Protein AF-A0A1U9ZYC8-F1 (afdb_monomer)

Mean predicted aligned error: 9.4 Å

Sequence (144 aa):
MPPGKKQKVDEALFHQHYREVLTFSALFRQVHSEVIDKGGGRADILFTFNTAQFNVECKIEEDDASEPGLRTYVAQAAEYQNTSAAFAILLALDKTVAAEGAINLFDSIWIETVQRPGETTPCRVIIVRVPGGRDNPNLLRPGP

Solvent-accessible surface area (backbone atoms only — not comparable to full-atom values): 8572 Å² total; per-residue (Å²): 132,80,83,77,82,77,79,77,87,45,56,70,53,51,52,49,53,54,49,50,54,39,58,76,40,97,51,39,89,31,58,43,65,67,54,70,47,101,84,75,54,79,41,60,30,36,38,52,50,102,87,40,31,36,42,36,31,71,46,71,31,70,81,49,70,48,74,78,47,51,53,71,49,48,60,66,32,62,61,73,81,91,48,84,39,59,39,24,27,34,40,33,37,22,42,62,42,56,60,65,73,83,68,59,68,68,84,31,48,52,76,47,79,46,76,56,90,95,58,92,70,55,35,36,34,41,36,39,55,39,78,57,23,58,68,57,72,87,73,60,65,81,77,135

Secondary structure (DSSP, 8-state):
-PPP-PPP--HHHHHHHHHHHHHTSTTTTTEEEEEE-TTS-EEEEEEEETTEEEEEEEEEESS--SHHHHGGGHHHHT---S---SEEEEEEEE-SS---TT--GGGGEEEEEE--TT-SSPEEEEEEEEE--PPPTTT-PPP-

Nearest PDB structures (foldseek):
  8q44-assembly1_A  TM=4.144E-01  e=6.435E-01  Thermoanaerobacter brockii subsp. finnii Ako-1
  6r0j-assembly1_A  TM=3.905E-01  e=8.869E-01  Bacillus subtilis
  8q41-assembly1_A  TM=4.094E-01  e=1.796E+00  Thermoanaerobacter brockii subsp. finnii Ako-1
  8q41-assembly1_B  TM=3.831E-01  e=3.411E+00  Thermoanaerobacter brockii subsp. finnii Ako-1
  8q43-assembly1_A  TM=4.169E-01  e=4.700E+00  Thermoanaerobacter brockii subsp. finnii Ako-1

Radius of gyration: 17.31 Å; Cα contacts (8 Å, |Δi|>4): 235; chains: 1; bounding box: 47×29×60 Å

Foldseek 3Di:
DPPPPDDDDDQVNVLVVVLVVCCPDPQVVQKDAQDQDPVRDTASIWGDDPQWIETEAEEEDQDDPDPVVCVVCVCVQVVDPDTPDLEYEYEYAYLNDAPDPDDPQVVQWDWDWADDPPDPRTRIYIYGYDHDNHDDVVVPDPDD

pLDDT: mean 77.5, std 16.74, range [33.06, 96.69]

Structure (mmCIF, N/CA/C/O backbone):
data_AF-A0A1U9ZYC8-F1
#
_entry.id   AF-A0A1U9ZYC8-F1
#
loop_
_atom_site.group_PDB
_atom_site.id
_atom_site.type_symbol
_atom_site.label_atom_id
_atom_site.label_alt_id
_atom_site.label_comp_id
_atom_site.label_asym_id
_atom_site.label_entity_id
_atom_site.label_seq_id
_atom_site.pdbx_PDB_ins_code
_atom_site.Cartn_x
_atom_site.Cartn_y
_atom_site.Cartn_z
_atom_site.occupancy
_atom_site.B_iso_or_equiv
_atom_site.auth_seq_id
_atom_site.auth_comp_id
_atom_site.auth_asym_id
_atom_site.auth_atom_id
_atom_site.pdbx_PDB_model_num
ATOM 1 N N . MET A 1 1 ? -0.666 0.286 -40.821 1.00 38.59 1 MET A N 1
ATOM 2 C CA . MET A 1 1 ? -0.983 0.425 -39.384 1.00 38.59 1 MET A CA 1
ATOM 3 C C . MET A 1 1 ? -0.133 1.560 -38.835 1.00 38.59 1 MET A C 1
ATOM 5 O O . MET A 1 1 ? 1.084 1.452 -38.955 1.00 38.59 1 MET A O 1
ATOM 9 N N . PRO A 1 2 ? -0.705 2.662 -38.325 1.00 33.06 2 PRO A N 1
ATOM 10 C CA . PRO A 1 2 ? 0.098 3.664 -37.637 1.00 33.06 2 PRO A CA 1
ATOM 11 C C . PRO A 1 2 ? 0.634 3.071 -36.321 1.00 33.06 2 PRO A C 1
ATOM 13 O O . PRO A 1 2 ? -0.048 2.239 -35.716 1.00 33.06 2 PRO A O 1
ATOM 16 N N . PRO A 1 3 ? 1.845 3.452 -35.877 1.00 39.28 3 PRO A N 1
ATOM 17 C CA . PRO A 1 3 ? 2.371 3.026 -34.588 1.00 39.28 3 PRO A CA 1
ATOM 18 C C . PRO A 1 3 ? 1.416 3.507 -33.493 1.00 39.28 3 PRO A C 1
ATOM 20 O O . PRO A 1 3 ? 1.124 4.700 -33.400 1.00 39.28 3 PRO A O 1
ATOM 23 N N . GLY A 1 4 ? 0.886 2.573 -32.700 1.00 42.81 4 GLY A N 1
ATOM 24 C CA . GLY A 1 4 ? 0.014 2.901 -31.578 1.00 42.81 4 GLY A CA 1
ATOM 25 C C . GLY A 1 4 ? 0.726 3.886 -30.655 1.00 42.81 4 GLY A C 1
ATOM 26 O O . GLY A 1 4 ? 1.811 3.588 -30.151 1.00 42.81 4 GLY A O 1
ATOM 27 N N . LYS A 1 5 ? 0.149 5.078 -30.467 1.00 40.94 5 LYS A N 1
ATOM 28 C CA . LYS A 1 5 ? 0.606 6.018 -29.440 1.00 40.94 5 LYS A CA 1
ATOM 29 C C . LYS A 1 5 ? 0.518 5.295 -28.096 1.00 40.94 5 LYS A C 1
ATOM 31 O O . LYS A 1 5 ? -0.576 4.953 -27.658 1.00 40.94 5 LYS A O 1
ATOM 36 N N . LYS A 1 6 ? 1.672 5.010 -27.488 1.00 54.84 6 LYS A N 1
ATOM 37 C CA . LYS A 1 6 ? 1.753 4.353 -26.181 1.00 54.84 6 LYS A CA 1
ATOM 38 C C . LYS A 1 6 ? 1.289 5.329 -25.101 1.00 54.84 6 LYS A C 1
ATOM 40 O O . LYS A 1 6 ? 1.729 6.477 -25.081 1.00 54.84 6 LYS A O 1
ATOM 45 N N . GLN A 1 7 ? 0.407 4.862 -24.226 1.00 51.22 7 GLN A N 1
ATOM 46 C CA . GLN A 1 7 ? -0.077 5.619 -23.079 1.00 51.22 7 GLN A CA 1
ATOM 47 C C . GLN A 1 7 ? 1.037 5.689 -22.025 1.00 51.22 7 GLN A C 1
ATOM 49 O O . GLN A 1 7 ? 1.629 4.664 -21.681 1.00 51.22 7 GLN A O 1
ATOM 54 N N . LYS A 1 8 ? 1.374 6.896 -21.556 1.00 62.16 8 LYS A N 1
ATOM 55 C CA . LYS A 1 8 ? 2.238 7.080 -20.381 1.00 62.16 8 LYS A CA 1
ATOM 56 C C . LYS A 1 8 ? 1.510 6.448 -19.190 1.00 62.16 8 LYS A C 1
ATOM 58 O O . LYS A 1 8 ? 0.318 6.691 -19.038 1.00 62.16 8 LYS A O 1
ATOM 63 N N . VAL A 1 9 ? 2.199 5.639 -18.384 1.00 65.62 9 VAL A N 1
ATOM 64 C CA . VAL A 1 9 ? 1.634 5.193 -17.104 1.00 65.62 9 VAL A CA 1
ATOM 65 C C . VAL A 1 9 ? 1.649 6.399 -16.177 1.00 65.62 9 VAL A C 1
ATOM 67 O O . VAL A 1 9 ? 2.714 6.823 -15.729 1.00 65.62 9 VAL A O 1
ATOM 70 N N . ASP A 1 10 ? 0.479 6.997 -16.002 1.00 78.06 10 ASP A N 1
ATOM 71 C CA . ASP A 1 10 ? 0.172 7.971 -14.965 1.00 78.06 10 ASP A CA 1
ATOM 72 C C . ASP A 1 10 ? -0.629 7.289 -13.846 1.00 78.06 10 ASP A C 1
ATOM 74 O O . ASP A 1 10 ? -1.018 6.122 -13.966 1.00 78.06 10 ASP A O 1
ATOM 78 N N . GLU A 1 11 ? -0.832 7.991 -12.729 1.00 77.12 11 GLU A N 1
ATOM 79 C CA . GLU A 1 11 ? -1.551 7.438 -11.574 1.00 77.12 11 GLU A CA 1
ATOM 80 C C . GLU A 1 11 ? -2.954 6.960 -11.963 1.00 77.12 11 GLU A C 1
ATOM 82 O O . GLU A 1 11 ? -3.354 5.873 -11.565 1.00 77.12 11 GLU A O 1
ATOM 87 N N . ALA A 1 12 ? -3.652 7.688 -12.840 1.00 77.38 12 ALA A N 1
ATOM 88 C CA . ALA A 1 12 ? -4.976 7.303 -13.321 1.00 77.38 12 ALA A CA 1
ATOM 89 C C . ALA A 1 12 ? -4.962 5.952 -14.060 1.00 77.38 12 ALA A C 1
ATOM 91 O O . ALA A 1 12 ? -5.824 5.103 -13.823 1.00 77.38 12 ALA A O 1
ATOM 92 N N . LEU A 1 13 ? -3.970 5.714 -14.925 1.00 79.38 13 LEU A N 1
ATOM 93 C CA . LEU A 1 13 ? -3.811 4.424 -15.594 1.00 79.38 13 LEU A CA 1
ATOM 94 C C . LEU A 1 13 ? -3.415 3.315 -14.610 1.00 79.38 13 LEU A C 1
ATOM 96 O O . LEU A 1 13 ? -3.872 2.180 -14.744 1.00 79.38 13 LEU A O 1
ATOM 100 N N . PHE A 1 14 ? -2.584 3.623 -13.611 1.00 82.62 14 PHE A N 1
ATOM 101 C CA . PHE A 1 14 ? -2.227 2.663 -12.568 1.00 82.62 14 PHE A CA 1
ATOM 102 C C . PHE A 1 14 ? -3.449 2.250 -11.736 1.00 82.62 14 PHE A C 1
ATOM 104 O O . PHE A 1 14 ? -3.684 1.054 -11.541 1.00 82.62 14 PHE A O 1
ATOM 111 N N . HIS A 1 15 ? -4.281 3.217 -11.345 1.00 82.38 15 HIS A N 1
ATOM 112 C CA . HIS A 1 15 ? -5.561 2.989 -10.670 1.00 82.38 15 HIS A CA 1
ATOM 113 C C . HIS A 1 15 ? -6.484 2.116 -11.518 1.00 82.38 15 HIS A C 1
ATOM 115 O O . HIS A 1 15 ? -7.059 1.145 -11.020 1.00 82.38 15 HIS A O 1
ATOM 121 N N . GLN A 1 16 ? -6.591 2.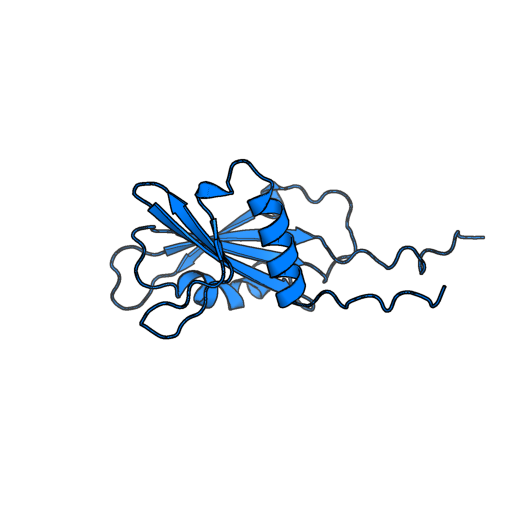421 -12.815 1.00 82.12 16 GLN A N 1
ATOM 122 C CA . GLN A 1 16 ? -7.404 1.652 -13.752 1.00 82.12 16 GLN A CA 1
ATOM 123 C C . GLN A 1 16 ? -6.931 0.196 -13.852 1.00 82.12 16 GLN A C 1
ATOM 125 O O . GLN A 1 16 ? -7.745 -0.715 -13.711 1.00 82.12 16 GLN A O 1
ATOM 130 N N . HIS A 1 17 ? -5.632 -0.046 -14.045 1.00 86.69 17 HIS A N 1
ATOM 131 C CA . HIS A 1 17 ? -5.096 -1.406 -14.137 1.00 86.69 17 HIS A CA 1
ATOM 132 C C . HIS A 1 17 ? -5.298 -2.195 -12.842 1.00 86.69 17 HIS A C 1
ATOM 134 O O . HIS A 1 17 ? -5.691 -3.363 -12.883 1.00 86.69 17 HIS A O 1
ATOM 140 N N . TYR A 1 18 ? -5.059 -1.570 -11.686 1.00 88.12 18 TYR A N 1
ATOM 141 C CA . TYR A 1 18 ? -5.290 -2.227 -10.405 1.00 88.12 18 TYR A CA 1
ATOM 142 C C . TYR A 1 18 ? -6.769 -2.604 -10.242 1.00 88.12 18 TYR A C 1
ATOM 144 O O . TYR A 1 18 ? -7.092 -3.747 -9.914 1.00 88.12 18 TYR A O 1
ATOM 152 N N . ARG A 1 19 ? -7.682 -1.692 -10.589 1.00 85.38 19 ARG A N 1
ATOM 153 C CA . ARG A 1 19 ? -9.123 -1.961 -10.605 1.00 85.38 19 ARG A CA 1
ATOM 154 C C . ARG A 1 19 ? -9.506 -3.098 -11.553 1.00 85.38 19 ARG A C 1
ATOM 156 O O . ARG A 1 19 ? -10.345 -3.925 -11.193 1.00 85.38 19 ARG A O 1
ATOM 163 N N . GLU A 1 20 ? -8.946 -3.139 -12.757 1.00 88.19 20 GLU A N 1
ATOM 164 C CA . GLU A 1 20 ? -9.211 -4.206 -13.727 1.00 88.19 20 GLU A CA 1
ATOM 165 C C . GLU A 1 20 ? -8.821 -5.568 -13.143 1.00 88.19 20 GLU A C 1
ATOM 167 O O . GLU A 1 20 ? -9.655 -6.474 -13.105 1.00 88.19 20 GLU A O 1
ATOM 172 N N . VAL A 1 21 ? -7.613 -5.687 -12.581 1.00 88.50 21 VAL A N 1
ATOM 173 C CA . VAL A 1 21 ? -7.159 -6.911 -11.898 1.00 88.50 21 VAL A CA 1
ATOM 174 C C . VAL A 1 21 ? -8.137 -7.320 -10.798 1.00 88.50 21 VAL A C 1
ATOM 176 O O . VAL A 1 21 ? -8.544 -8.480 -10.730 1.00 88.50 21 VAL A O 1
ATOM 179 N N . LEU A 1 22 ? -8.561 -6.371 -9.963 1.00 89.81 22 LEU A N 1
ATOM 180 C CA . LEU A 1 22 ? -9.516 -6.630 -8.890 1.00 89.81 22 LEU A CA 1
ATOM 181 C C . LEU A 1 22 ? -10.877 -7.112 -9.409 1.00 89.81 22 LEU A C 1
ATOM 183 O O . LEU A 1 22 ? -11.442 -8.056 -8.855 1.00 89.81 22 LEU A O 1
ATOM 187 N N . THR A 1 23 ? -11.367 -6.519 -10.497 1.00 86.25 23 THR A N 1
ATOM 188 C CA . THR A 1 23 ? -12.659 -6.853 -11.119 1.00 86.25 23 THR A CA 1
ATOM 189 C C . THR A 1 23 ? -12.665 -8.263 -11.717 1.00 86.25 23 THR A C 1
ATOM 191 O O . THR A 1 23 ? -13.700 -8.924 -11.718 1.00 86.25 23 THR A O 1
ATOM 194 N N . PHE A 1 24 ? -11.513 -8.753 -12.182 1.00 88.19 24 PHE A N 1
ATOM 195 C CA . PHE A 1 24 ? -11.357 -10.125 -12.683 1.00 88.19 24 PHE A CA 1
ATOM 196 C C . PHE A 1 24 ? -10.917 -11.133 -11.611 1.00 88.19 24 PHE A C 1
ATOM 198 O O . PHE A 1 24 ? -10.737 -12.314 -11.908 1.00 88.19 24 PHE A O 1
ATOM 205 N N . SER A 1 25 ? -10.755 -10.694 -10.363 1.00 90.88 25 SER A N 1
ATOM 206 C CA . SER A 1 25 ? -10.362 -11.550 -9.244 1.00 90.88 25 SER A CA 1
ATOM 207 C C . SER A 1 25 ? -11.565 -12.016 -8.419 1.00 90.88 25 SER A C 1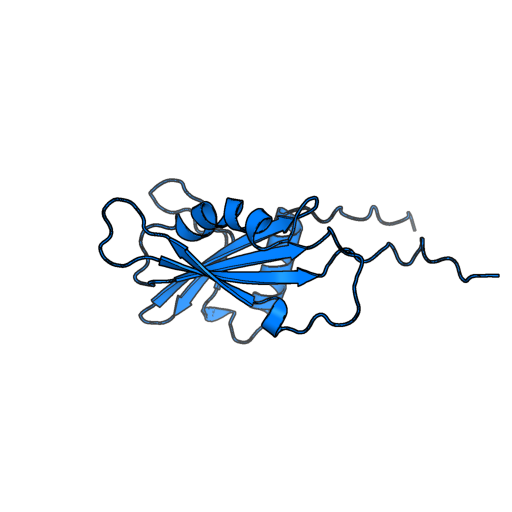
ATOM 209 O O . SER A 1 25 ? -12.686 -11.536 -8.575 1.00 90.88 25 SER A O 1
ATOM 211 N N . ALA A 1 26 ? -11.323 -12.897 -7.446 1.00 89.31 26 ALA A N 1
ATOM 212 C CA . ALA A 1 26 ? -12.330 -13.280 -6.454 1.00 89.31 26 ALA A CA 1
ATOM 213 C C . ALA A 1 26 ? -12.813 -12.108 -5.567 1.00 89.31 26 ALA A C 1
ATOM 215 O O . ALA A 1 26 ? -13.814 -12.258 -4.869 1.00 89.31 26 ALA A O 1
ATOM 216 N N . LEU A 1 27 ? -12.127 -10.956 -5.601 1.00 88.31 27 LEU A N 1
ATOM 217 C CA . LEU A 1 27 ? -12.439 -9.760 -4.812 1.00 88.31 27 LEU A CA 1
ATOM 218 C C . LEU A 1 27 ? -13.449 -8.821 -5.491 1.00 88.31 27 LEU A C 1
ATOM 220 O O . LEU A 1 27 ? -13.809 -7.796 -4.917 1.00 88.31 27 LEU A O 1
ATOM 224 N N . PHE A 1 28 ? -13.924 -9.141 -6.699 1.00 85.50 28 PHE A N 1
ATOM 225 C CA . PHE A 1 28 ? -14.750 -8.232 -7.502 1.00 85.50 28 PHE A CA 1
ATOM 226 C C . PHE A 1 28 ? -16.032 -7.745 -6.805 1.00 85.50 28 PHE A C 1
ATOM 228 O O . PHE A 1 28 ? -16.529 -6.668 -7.118 1.00 85.50 28 PHE A O 1
ATOM 235 N N . ARG A 1 29 ? -16.589 -8.526 -5.867 1.00 87.38 29 ARG A N 1
ATOM 236 C CA . ARG A 1 29 ? -17.813 -8.159 -5.127 1.00 87.38 29 ARG A CA 1
ATOM 237 C C . ARG A 1 29 ? -17.551 -7.222 -3.955 1.00 87.38 29 ARG A C 1
ATOM 239 O O . ARG A 1 29 ? -18.499 -6.660 -3.420 1.00 87.38 29 ARG A O 1
ATOM 246 N N . GLN A 1 30 ? -16.299 -7.115 -3.531 1.00 89.12 30 GLN A N 1
ATOM 247 C CA . GLN A 1 30 ? -15.869 -6.352 -2.368 1.00 89.12 30 GLN A CA 1
ATOM 248 C C . GLN A 1 30 ? -15.275 -5.001 -2.766 1.00 89.12 30 GLN A C 1
ATOM 250 O O . GLN A 1 30 ? -14.975 -4.201 -1.890 1.00 89.12 30 GLN A O 1
ATOM 255 N N . VAL A 1 31 ? -15.072 -4.743 -4.059 1.00 85.06 31 VAL A N 1
ATOM 256 C CA . VAL A 1 31 ? -14.329 -3.581 -4.551 1.00 85.06 31 VAL A CA 1
ATOM 257 C C . VAL A 1 31 ? -15.280 -2.499 -5.038 1.00 85.06 31 VAL A C 1
ATOM 259 O O . VAL A 1 31 ? -16.099 -2.716 -5.930 1.00 85.06 31 VAL A O 1
ATOM 262 N N . HIS A 1 32 ? -15.116 -1.306 -4.481 1.00 78.88 32 HIS A N 1
ATOM 263 C CA . HIS A 1 32 ? -15.797 -0.085 -4.876 1.00 78.88 32 HIS A CA 1
ATOM 264 C C . HIS A 1 32 ? -14.741 0.943 -5.280 1.00 78.88 32 HIS A C 1
ATOM 266 O O . HIS A 1 32 ? -13.822 1.249 -4.534 1.00 78.88 32 HIS A O 1
ATOM 272 N N . SER A 1 33 ? -14.846 1.463 -6.488 1.00 66.12 33 SER A N 1
ATOM 273 C CA . SER A 1 33 ? -13.892 2.408 -7.078 1.00 66.12 33 SER A CA 1
ATOM 274 C C . SER A 1 33 ? -14.464 3.820 -7.095 1.00 66.12 33 SER A C 1
ATOM 276 O O . SER A 1 33 ? -15.664 3.956 -7.346 1.00 66.12 33 SER A O 1
ATOM 278 N N . GLU A 1 34 ? -13.616 4.841 -6.966 1.00 59.56 34 GLU A N 1
ATOM 279 C CA . GLU A 1 34 ? -14.024 6.251 -7.095 1.00 59.56 34 GLU A CA 1
ATOM 280 C C . GLU A 1 34 ? -15.216 6.615 -6.196 1.00 59.56 34 GLU A C 1
ATOM 282 O O . GLU A 1 34 ? -16.174 7.274 -6.609 1.00 59.56 34 GLU A O 1
ATOM 287 N N . VAL A 1 35 ? -15.176 6.153 -4.946 1.00 57.03 35 VAL A N 1
ATOM 288 C CA . VAL A 1 35 ? -16.213 6.483 -3.970 1.00 57.03 35 VAL A CA 1
ATOM 289 C C . VAL A 1 35 ? -15.975 7.915 -3.495 1.00 57.03 35 VAL A C 1
ATOM 291 O O . VAL A 1 35 ? -15.126 8.174 -2.643 1.00 57.03 35 VAL A O 1
ATOM 294 N N . ILE A 1 36 ? -16.723 8.853 -4.078 1.00 51.78 36 ILE A N 1
ATOM 295 C CA . ILE A 1 36 ? -16.840 10.222 -3.569 1.00 51.78 36 ILE A CA 1
ATOM 296 C C . ILE A 1 36 ? -17.633 10.140 -2.264 1.00 51.78 36 ILE A C 1
ATOM 298 O O . ILE A 1 36 ? -18.820 9.801 -2.285 1.00 51.78 36 ILE A O 1
ATOM 302 N N . ASP A 1 37 ? -16.990 10.430 -1.134 1.00 50.84 37 ASP A N 1
ATOM 303 C CA . ASP A 1 37 ? -17.707 10.537 0.138 1.00 50.84 37 ASP A CA 1
ATOM 304 C C . ASP A 1 37 ? -18.325 11.936 0.304 1.00 50.84 37 ASP A C 1
ATOM 306 O O . ASP A 1 37 ? -17.909 12.922 -0.310 1.00 50.84 37 ASP A O 1
ATOM 310 N N . LYS A 1 38 ? -19.322 12.032 1.185 1.00 41.56 38 LYS A N 1
ATOM 311 C CA . LYS A 1 38 ? -20.078 13.239 1.541 1.00 41.56 38 LYS A CA 1
ATOM 312 C C . LYS A 1 38 ? -19.205 14.401 2.050 1.00 41.56 38 LYS A C 1
ATOM 314 O O . LYS A 1 38 ? -19.703 15.521 2.109 1.00 41.56 38 LYS A O 1
ATOM 319 N N . GLY A 1 39 ? -17.939 14.146 2.401 1.00 44.00 39 GLY A N 1
ATOM 320 C CA . GLY A 1 39 ? -16.936 15.141 2.807 1.00 44.00 39 GLY A CA 1
ATOM 321 C C . GLY A 1 39 ? -16.039 15.687 1.682 1.00 44.00 39 GLY A C 1
ATOM 322 O O . GLY A 1 39 ? -15.229 16.568 1.946 1.00 44.00 39 GLY A O 1
ATOM 323 N N . GLY A 1 40 ? -16.167 15.196 0.441 1.00 47.19 40 GLY A N 1
ATOM 324 C CA . GLY A 1 40 ? -15.432 15.710 -0.726 1.00 47.19 40 GLY A CA 1
ATOM 325 C C . GLY A 1 40 ? -14.058 15.078 -1.005 1.00 47.19 40 GLY A C 1
ATOM 326 O O . GLY A 1 40 ? -13.434 15.443 -2.000 1.00 47.19 40 GLY A O 1
ATOM 327 N N . GLY A 1 41 ? -13.597 14.126 -0.185 1.00 53.69 41 GLY A N 1
ATOM 328 C CA . GLY A 1 41 ? -12.403 13.310 -0.461 1.00 53.69 41 GLY A CA 1
ATOM 329 C C . GLY A 1 41 ? -12.657 12.212 -1.510 1.00 53.69 41 GLY A C 1
ATOM 330 O O . GLY A 1 41 ? -13.801 11.773 -1.676 1.00 53.69 41 GLY A O 1
ATOM 331 N N . ARG A 1 42 ? -11.598 11.783 -2.223 1.00 64.19 42 ARG A N 1
ATOM 332 C CA . ARG A 1 42 ? -11.604 10.673 -3.206 1.00 64.19 42 ARG A CA 1
ATOM 333 C C . ARG A 1 42 ? -10.608 9.579 -2.801 1.00 64.19 42 ARG A C 1
ATOM 335 O O . ARG A 1 42 ? -9.451 9.890 -2.566 1.00 64.19 42 ARG A O 1
ATOM 342 N N . ALA A 1 43 ? -11.074 8.330 -2.745 1.00 68.69 43 ALA A N 1
ATOM 343 C CA . ALA A 1 43 ? -10.292 7.126 -2.502 1.00 68.69 43 ALA A CA 1
ATOM 344 C C . ALA A 1 43 ? -10.148 6.469 -3.850 1.00 68.69 43 ALA A C 1
ATOM 346 O O . ALA A 1 43 ? -11.146 6.312 -4.569 1.00 68.69 43 ALA A O 1
ATOM 347 N N . ASP A 1 44 ? -8.933 6.035 -4.149 1.00 76.88 44 ASP A N 1
ATOM 348 C CA . ASP A 1 44 ? -8.670 5.339 -5.396 1.00 76.88 44 ASP A CA 1
ATOM 349 C C . ASP A 1 44 ? -9.491 4.045 -5.435 1.00 76.88 44 ASP A C 1
ATOM 351 O O . ASP A 1 44 ? -10.300 3.837 -6.346 1.00 76.88 44 ASP A O 1
ATOM 355 N N . ILE A 1 45 ? -9.374 3.220 -4.386 1.00 84.94 45 ILE A N 1
ATOM 356 C CA . ILE A 1 45 ? -10.141 1.982 -4.218 1.00 84.94 45 ILE A CA 1
ATOM 357 C C . ILE A 1 45 ? -10.609 1.828 -2.766 1.00 84.94 45 ILE A C 1
ATOM 359 O O . ILE A 1 45 ? -9.833 1.974 -1.827 1.00 84.94 45 ILE A O 1
ATOM 363 N N . LEU A 1 46 ? -11.873 1.459 -2.575 1.00 86.62 46 LEU A N 1
ATOM 364 C CA . LEU A 1 46 ? -12.466 1.095 -1.292 1.00 86.62 46 LEU A CA 1
ATOM 365 C C . LEU A 1 46 ? -12.862 -0.382 -1.309 1.00 86.62 46 LEU A C 1
ATOM 367 O O . LEU A 1 46 ? -13.631 -0.826 -2.161 1.00 86.62 46 LEU A O 1
ATOM 371 N N . PHE A 1 47 ? -12.386 -1.141 -0.330 1.00 86.69 47 PHE A N 1
ATOM 372 C CA . PHE A 1 47 ? -12.841 -2.503 -0.089 1.00 86.69 47 PHE A CA 1
ATOM 373 C C . PHE A 1 47 ? -13.938 -2.520 0.966 1.00 86.69 47 PHE A C 1
ATOM 375 O O . PHE A 1 47 ? -13.810 -1.879 2.004 1.00 86.69 47 PHE A O 1
ATOM 382 N N . THR A 1 48 ? -14.992 -3.297 0.729 1.00 86.06 48 THR A N 1
ATOM 383 C CA . THR A 1 48 ? -16.058 -3.567 1.692 1.00 86.06 48 THR A CA 1
ATOM 384 C C . THR A 1 48 ? -16.200 -5.062 1.936 1.00 86.06 48 THR A C 1
ATOM 386 O O . THR A 1 48 ? -16.614 -5.835 1.074 1.00 86.06 48 THR A O 1
ATOM 389 N N . PHE A 1 49 ? -15.888 -5.453 3.165 1.00 82.94 49 PHE A N 1
ATOM 390 C CA . PHE A 1 49 ? -16.201 -6.744 3.761 1.00 82.94 49 PHE A CA 1
ATOM 391 C C . PHE A 1 49 ? 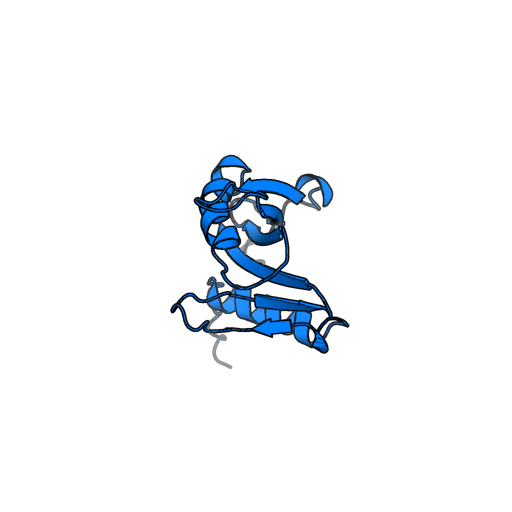-17.279 -6.530 4.830 1.00 82.94 49 PHE A C 1
ATOM 393 O O . PHE A 1 49 ? -17.389 -5.439 5.380 1.00 82.94 49 PHE A O 1
ATOM 400 N N . ASN A 1 50 ? -18.067 -7.563 5.148 1.00 81.56 50 ASN A N 1
ATOM 401 C CA . ASN A 1 50 ? -19.274 -7.478 5.992 1.00 81.56 50 ASN A CA 1
ATOM 402 C C . ASN A 1 50 ? -19.225 -6.435 7.127 1.00 81.56 50 ASN A C 1
ATOM 404 O O . ASN A 1 50 ? -20.137 -5.625 7.248 1.00 81.56 50 ASN A O 1
ATOM 408 N N . THR A 1 51 ? -18.176 -6.454 7.953 1.00 77.81 51 THR A N 1
ATOM 409 C CA . THR A 1 51 ? -18.023 -5.568 9.121 1.00 77.81 51 THR A CA 1
ATOM 410 C C . THR A 1 51 ? -16.819 -4.628 9.031 1.00 77.81 51 THR A C 1
ATOM 412 O O . THR A 1 51 ? -16.511 -3.944 10.008 1.00 77.81 51 THR A O 1
ATOM 415 N N . ALA A 1 52 ? -16.107 -4.617 7.904 1.00 79.19 52 ALA A N 1
ATOM 416 C CA . ALA A 1 52 ? -14.853 -3.891 7.748 1.00 79.19 52 ALA A CA 1
ATOM 417 C C . ALA A 1 52 ? -14.752 -3.277 6.355 1.00 79.19 52 ALA A C 1
ATOM 419 O O . ALA A 1 52 ? -14.952 -3.951 5.347 1.00 79.19 52 ALA A O 1
ATOM 420 N N . GLN A 1 53 ? -14.382 -2.006 6.309 1.00 84.12 53 GLN A N 1
ATOM 421 C CA . GLN A 1 53 ? -14.074 -1.320 5.066 1.00 84.12 53 GLN A CA 1
ATOM 422 C C . GLN A 1 53 ? -12.705 -0.672 5.192 1.00 84.12 53 GLN A C 1
ATOM 424 O O . GLN A 1 53 ? -12.426 -0.074 6.224 1.00 84.12 53 GLN A O 1
ATOM 429 N N . PHE A 1 54 ? -11.869 -0.794 4.171 1.00 85.38 54 PHE A N 1
ATOM 430 C CA . PHE A 1 54 ? -10.553 -0.161 4.143 1.00 85.38 54 PHE A CA 1
ATOM 431 C C . PHE A 1 54 ? -10.279 0.392 2.753 1.00 85.38 54 PHE A C 1
ATOM 433 O O . PHE A 1 54 ? -10.735 -0.162 1.749 1.00 85.38 54 PHE A O 1
ATOM 440 N N . ASN A 1 55 ? -9.534 1.485 2.692 1.00 87.00 55 ASN A N 1
ATOM 441 C CA . ASN A 1 55 ? -9.127 2.106 1.445 1.00 87.00 55 ASN A CA 1
ATOM 442 C C . ASN A 1 55 ? -7.740 1.623 1.005 1.00 87.00 55 ASN A C 1
ATOM 444 O O . ASN A 1 55 ? -6.909 1.200 1.814 1.00 87.00 55 ASN A O 1
ATOM 448 N N . VAL A 1 56 ? -7.509 1.713 -0.300 1.00 89.75 56 VAL A N 1
ATOM 449 C CA . VAL A 1 56 ? -6.198 1.594 -0.929 1.00 89.75 56 VAL A CA 1
ATOM 450 C C . VAL A 1 56 ? -5.913 2.903 -1.650 1.00 89.75 56 VAL A C 1
ATOM 452 O O . VAL A 1 56 ? -6.657 3.273 -2.555 1.00 89.75 56 VAL A O 1
ATOM 455 N N . GLU A 1 57 ? -4.845 3.575 -1.239 1.00 90.50 57 GLU A N 1
ATOM 456 C CA . GLU A 1 57 ? -4.254 4.723 -1.928 1.00 90.50 57 GLU A CA 1
ATOM 457 C C . GLU A 1 57 ? -3.170 4.209 -2.872 1.00 90.50 57 GLU A C 1
ATOM 459 O O . GLU A 1 57 ? -2.313 3.425 -2.463 1.00 90.50 57 GLU A O 1
ATOM 464 N N . CYS A 1 58 ? -3.199 4.620 -4.131 1.00 90.81 58 CYS A N 1
ATOM 465 C CA . CYS A 1 58 ? -2.287 4.149 -5.161 1.00 90.81 58 CYS A CA 1
ATOM 466 C C . CYS A 1 58 ? -1.391 5.300 -5.635 1.00 90.81 58 CYS A C 1
ATOM 468 O O . CYS A 1 58 ? -1.888 6.306 -6.141 1.00 90.81 58 CYS A O 1
ATOM 470 N N . LYS A 1 59 ? -0.068 5.130 -5.535 1.00 92.31 59 LYS A N 1
ATOM 471 C CA . LYS A 1 59 ? 0.932 6.130 -5.949 1.00 92.31 59 LYS A CA 1
ATOM 472 C C . LYS A 1 59 ? 1.923 5.567 -6.948 1.00 92.31 59 LYS A C 1
ATOM 474 O O . LYS A 1 59 ? 2.238 4.379 -6.913 1.00 92.31 59 LYS A O 1
ATOM 479 N N . ILE A 1 60 ? 2.433 6.430 -7.818 1.00 91.56 60 ILE A N 1
ATOM 480 C CA . ILE A 1 60 ? 3.613 6.144 -8.634 1.00 91.56 60 ILE A CA 1
ATOM 481 C C . ILE A 1 60 ? 4.759 6.982 -8.081 1.00 91.56 60 ILE A C 1
ATOM 483 O O . ILE A 1 60 ? 4.666 8.204 -8.079 1.00 91.56 60 ILE A O 1
ATOM 487 N N . GLU A 1 61 ? 5.830 6.328 -7.645 1.00 92.69 61 GLU A N 1
ATOM 488 C CA . GLU A 1 61 ? 7.009 6.991 -7.097 1.00 92.69 61 GLU A CA 1
ATOM 489 C C . GLU A 1 61 ? 8.151 6.955 -8.118 1.00 92.69 61 GLU A C 1
ATOM 491 O O . GLU A 1 61 ? 8.566 5.879 -8.558 1.00 92.69 61 GLU A O 1
ATOM 496 N N . GLU A 1 62 ? 8.616 8.133 -8.536 1.00 90.75 62 GLU A N 1
ATOM 497 C CA . GLU A 1 62 ? 9.648 8.303 -9.569 1.00 90.75 62 GLU A CA 1
ATOM 498 C C . GLU A 1 62 ? 11.002 8.743 -8.993 1.00 90.75 62 GLU A C 1
ATOM 500 O O . GLU A 1 62 ? 12.014 8.557 -9.670 1.00 90.75 62 GLU A O 1
ATOM 505 N N . ASP A 1 63 ? 11.034 9.254 -7.757 1.00 91.75 63 ASP A N 1
ATOM 506 C CA . ASP A 1 63 ? 12.202 9.886 -7.141 1.00 91.75 63 ASP A CA 1
ATOM 507 C C . ASP A 1 63 ? 12.759 9.083 -5.948 1.00 91.75 63 ASP A C 1
ATOM 509 O O . ASP A 1 63 ? 13.947 8.753 -5.937 1.00 91.75 63 ASP A O 1
ATOM 513 N N . ASP A 1 64 ? 11.931 8.747 -4.949 1.00 92.75 64 ASP A N 1
ATOM 514 C CA . ASP A 1 64 ? 12.361 8.046 -3.725 1.00 92.75 64 ASP A CA 1
ATOM 515 C C . ASP A 1 64 ? 11.306 7.057 -3.193 1.00 92.75 64 ASP A C 1
ATOM 517 O O . ASP A 1 64 ? 10.420 7.405 -2.412 1.00 92.75 64 ASP A O 1
ATOM 521 N N . ALA A 1 65 ? 11.441 5.781 -3.569 1.00 92.25 65 ALA A N 1
ATOM 522 C CA . ALA A 1 65 ? 10.576 4.690 -3.113 1.00 92.25 65 ALA A CA 1
ATOM 523 C C . ALA A 1 65 ? 11.099 3.959 -1.859 1.00 92.25 65 ALA A C 1
ATOM 525 O O . ALA A 1 65 ? 10.733 2.804 -1.603 1.00 92.25 65 ALA A O 1
ATOM 526 N N . SER A 1 66 ? 11.978 4.596 -1.079 1.00 92.12 66 SER A N 1
ATOM 527 C CA . SER A 1 66 ? 12.387 4.103 0.240 1.00 92.12 66 SER A CA 1
ATOM 528 C C . SER A 1 66 ? 11.274 4.277 1.287 1.00 92.12 66 SER A C 1
ATOM 530 O O . SER A 1 66 ? 10.284 4.973 1.055 1.00 92.12 66 SER A O 1
ATOM 532 N N . GLU A 1 67 ? 11.420 3.666 2.471 1.00 94.00 67 GLU A N 1
ATOM 533 C CA . GLU A 1 67 ? 10.432 3.849 3.548 1.00 94.00 67 GLU A CA 1
ATOM 534 C C . GLU A 1 67 ? 10.227 5.331 3.928 1.00 94.00 67 GLU A C 1
ATOM 536 O O . GLU A 1 67 ? 9.070 5.751 4.016 1.00 94.00 67 GLU A O 1
ATOM 541 N N . PRO A 1 68 ? 11.282 6.161 4.113 1.00 95.12 68 PRO A N 1
ATOM 542 C CA . PRO A 1 68 ? 11.107 7.597 4.336 1.00 95.12 68 PRO A CA 1
ATOM 543 C C . PRO A 1 68 ? 10.389 8.325 3.196 1.00 95.12 68 PRO A C 1
ATOM 545 O O . PRO A 1 68 ? 9.542 9.174 3.480 1.00 95.12 68 PRO A O 1
ATOM 548 N N . GLY A 1 69 ? 10.699 7.994 1.939 1.00 95.00 69 GLY A N 1
ATOM 549 C CA . GLY A 1 69 ? 10.064 8.605 0.771 1.00 95.00 69 GLY A CA 1
ATOM 550 C C . GLY A 1 69 ? 8.565 8.314 0.724 1.00 95.00 69 GLY A C 1
ATOM 551 O O . GLY A 1 69 ? 7.740 9.232 0.722 1.00 95.00 69 GLY A O 1
ATOM 552 N N . LEU A 1 70 ? 8.185 7.039 0.846 1.00 95.88 70 LEU A N 1
ATOM 553 C CA . LEU A 1 70 ? 6.776 6.634 0.828 1.00 95.88 70 LEU A CA 1
ATOM 554 C C . LEU A 1 70 ? 5.993 7.069 2.075 1.00 95.88 70 LEU A C 1
ATOM 556 O O . LEU A 1 70 ? 4.769 7.213 2.010 1.00 95.88 70 LEU A O 1
ATOM 560 N N . ARG A 1 71 ? 6.666 7.344 3.203 1.00 95.50 71 ARG A 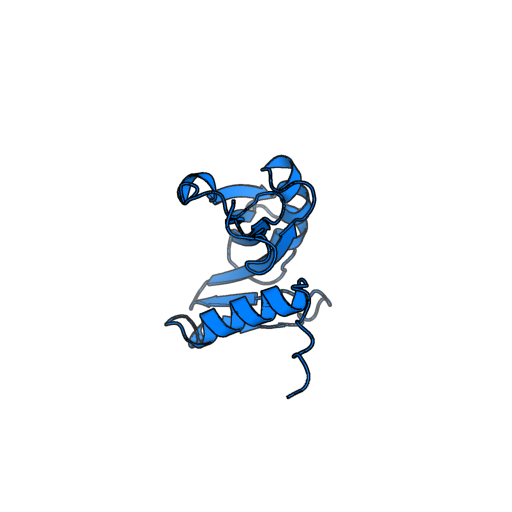N 1
ATOM 561 C CA . ARG A 1 71 ? 6.022 7.888 4.412 1.00 95.50 71 ARG A CA 1
ATOM 562 C C . ARG A 1 71 ? 5.297 9.212 4.142 1.00 95.50 71 ARG A C 1
ATOM 564 O O . ARG A 1 71 ? 4.339 9.532 4.841 1.00 95.50 71 ARG A O 1
ATOM 571 N N . THR A 1 72 ? 5.694 9.964 3.117 1.00 94.88 72 THR A N 1
ATOM 572 C CA . THR A 1 72 ? 5.033 11.222 2.733 1.00 94.88 72 THR A CA 1
ATOM 573 C C . THR A 1 72 ? 3.581 11.031 2.269 1.00 94.88 72 THR A C 1
ATOM 575 O O . THR A 1 72 ? 2.757 11.926 2.463 1.00 94.88 72 THR A O 1
ATOM 578 N N . TYR A 1 73 ? 3.227 9.849 1.753 1.00 93.12 73 TYR A N 1
ATOM 579 C CA . TYR A 1 73 ? 1.870 9.523 1.294 1.00 93.12 73 TYR A CA 1
ATOM 580 C C . TYR A 1 73 ? 0.998 8.859 2.366 1.00 93.12 73 TYR A C 1
ATOM 582 O O . TYR A 1 73 ? -0.213 8.727 2.198 1.00 93.12 73 TYR A O 1
ATOM 590 N N . VAL A 1 74 ? 1.585 8.456 3.494 1.00 92.50 74 VAL A N 1
ATOM 591 C CA . VAL A 1 74 ? 0.898 7.700 4.555 1.00 92.50 74 VAL A CA 1
ATOM 592 C C . VAL A 1 74 ? -0.299 8.460 5.131 1.00 92.50 74 VAL A C 1
ATOM 594 O O . VAL A 1 74 ? -1.320 7.850 5.443 1.00 92.50 74 VAL A O 1
ATOM 597 N N . ALA A 1 75 ? -0.206 9.788 5.240 1.00 88.56 75 ALA A N 1
ATOM 598 C CA . ALA A 1 75 ? -1.319 10.611 5.705 1.00 88.56 75 ALA A CA 1
ATOM 599 C C . ALA A 1 75 ? -2.518 10.566 4.742 1.00 88.56 75 ALA A C 1
ATOM 601 O O . ALA A 1 75 ? -3.644 10.466 5.215 1.00 88.56 75 ALA A O 1
ATOM 602 N N . GLN A 1 76 ? -2.269 10.558 3.425 1.00 87.06 76 GLN A N 1
ATOM 603 C CA . GLN A 1 76 ? -3.309 10.472 2.388 1.00 87.06 76 GLN A CA 1
ATOM 604 C C . GLN A 1 76 ? -4.001 9.106 2.444 1.00 87.06 76 GLN A C 1
ATOM 606 O O . GLN A 1 76 ? -5.224 9.022 2.532 1.00 87.06 76 GLN A O 1
ATOM 611 N N . ALA A 1 77 ? -3.212 8.028 2.543 1.00 88.38 77 ALA A N 1
ATOM 612 C CA . ALA A 1 77 ? -3.747 6.682 2.741 1.00 88.38 77 ALA A CA 1
ATOM 613 C C . ALA A 1 77 ? -4.575 6.565 4.032 1.00 88.38 77 ALA A C 1
ATOM 615 O O . ALA A 1 77 ? -5.536 5.806 4.086 1.00 88.38 77 ALA A O 1
ATOM 616 N N . ALA A 1 78 ? -4.245 7.329 5.071 1.00 86.75 78 ALA A N 1
ATOM 617 C CA . ALA A 1 78 ? -4.973 7.328 6.333 1.00 86.75 78 ALA A CA 1
ATOM 618 C C . ALA A 1 78 ? -6.165 8.306 6.375 1.00 86.75 78 ALA A C 1
ATOM 620 O O . ALA A 1 78 ? -6.862 8.330 7.387 1.00 86.75 78 ALA A O 1
ATOM 621 N N . GLU A 1 79 ? -6.406 9.130 5.354 1.00 79.12 79 GLU A N 1
ATOM 622 C CA . GLU A 1 79 ? -7.347 10.259 5.445 1.00 79.12 79 GLU A CA 1
ATOM 623 C C . GLU A 1 79 ? -8.824 9.841 5.333 1.00 79.12 79 GLU A C 1
ATOM 625 O O . GLU A 1 79 ? -9.726 10.617 5.653 1.00 79.12 79 GLU A O 1
ATOM 630 N N . TYR A 1 80 ? -9.093 8.596 4.927 1.00 67.88 80 TYR A N 1
ATOM 631 C CA . TYR A 1 80 ? -10.445 8.155 4.608 1.00 67.88 80 TYR A CA 1
ATOM 632 C C . TYR A 1 80 ? -11.361 8.032 5.833 1.00 67.88 80 TYR A C 1
ATOM 634 O O . TYR A 1 80 ? -11.234 7.138 6.671 1.00 67.88 80 TYR A O 1
ATOM 642 N N . GLN A 1 81 ? -12.306 8.971 5.911 1.00 56.25 81 GLN A N 1
ATOM 643 C CA . GLN A 1 81 ? -13.349 9.056 6.924 1.00 56.25 81 GLN A CA 1
ATOM 644 C C . GLN A 1 81 ? -14.506 8.090 6.616 1.00 56.25 81 GLN A C 1
ATOM 646 O O . GLN A 1 81 ? -14.848 7.864 5.462 1.00 56.25 81 GLN A O 1
ATOM 651 N N . ASN A 1 82 ? -15.133 7.582 7.684 1.00 52.66 82 ASN A N 1
ATOM 652 C CA . ASN A 1 82 ? -16.349 6.747 7.765 1.00 52.66 82 ASN A CA 1
ATOM 653 C C . ASN A 1 82 ? -16.211 5.226 7.892 1.00 52.66 82 ASN A C 1
ATOM 655 O O . ASN A 1 82 ? -17.228 4.566 8.117 1.00 52.66 82 ASN A O 1
ATOM 659 N N . THR A 1 83 ? -15.015 4.645 7.860 1.00 51.84 83 THR A N 1
ATOM 660 C CA . THR A 1 83 ? -14.895 3.181 7.874 1.00 51.84 83 THR A CA 1
ATOM 661 C C . THR A 1 83 ? -14.232 2.641 9.132 1.00 51.84 83 THR A C 1
ATOM 663 O O . T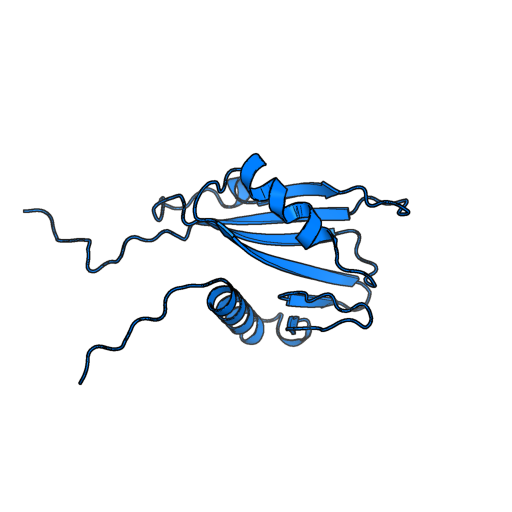HR A 1 83 ? -13.130 3.028 9.491 1.00 51.84 83 THR A O 1
ATOM 666 N N . SER A 1 84 ? -14.921 1.710 9.796 1.00 53.06 84 SER A N 1
ATOM 667 C CA . SER A 1 84 ? -14.555 1.033 11.051 1.00 53.06 84 SER A CA 1
ATOM 668 C C . SER A 1 84 ? -13.215 0.283 11.052 1.00 53.06 84 SER A C 1
ATOM 670 O O . SER A 1 84 ? -12.890 -0.355 12.056 1.00 53.06 84 SER A O 1
ATOM 672 N N . ALA A 1 85 ? -12.450 0.282 9.958 1.00 62.00 85 ALA A N 1
ATOM 673 C CA . ALA A 1 85 ? -11.178 -0.418 9.929 1.00 62.00 85 ALA A CA 1
ATOM 674 C C . ALA A 1 85 ? -10.079 0.430 10.561 1.00 62.00 85 ALA A C 1
ATOM 676 O O . ALA A 1 85 ? -9.820 1.563 10.173 1.00 62.00 85 ALA A O 1
ATOM 677 N N . ALA A 1 86 ? -9.352 -0.188 11.486 1.00 74.81 86 ALA A N 1
ATOM 678 C CA . ALA A 1 86 ? -8.132 0.364 12.054 1.00 74.81 86 ALA A CA 1
ATOM 679 C C . ALA A 1 86 ? -6.943 0.347 11.064 1.00 74.81 86 ALA A C 1
ATOM 681 O O . ALA A 1 86 ? -5.798 0.448 11.509 1.00 74.81 86 ALA A O 1
ATOM 682 N N . PHE A 1 87 ? -7.176 0.161 9.754 1.00 87.94 87 PHE A N 1
ATOM 683 C CA . PHE A 1 87 ? -6.107 0.081 8.761 1.00 87.94 87 PHE A CA 1
ATOM 684 C C . PHE A 1 87 ? -6.496 0.560 7.351 1.00 87.94 87 PHE A C 1
ATOM 686 O O . PHE A 1 87 ? -7.668 0.547 6.982 1.00 87.94 87 PHE A O 1
ATOM 693 N N . ALA A 1 88 ? -5.471 0.914 6.574 1.00 90.81 88 ALA A N 1
ATOM 694 C CA . ALA A 1 88 ? -5.510 1.287 5.159 1.00 90.81 88 ALA A CA 1
ATOM 695 C C . ALA A 1 88 ? -4.338 0.634 4.405 1.00 90.81 88 ALA A C 1
ATOM 697 O O . ALA A 1 88 ? -3.410 0.114 5.032 1.00 90.81 88 ALA A O 1
ATOM 698 N N . ILE A 1 89 ? -4.356 0.674 3.071 1.00 93.31 89 ILE A N 1
ATOM 699 C CA . ILE A 1 89 ? -3.233 0.237 2.232 1.00 93.31 89 ILE A CA 1
ATOM 700 C C . ILE A 1 89 ? -2.693 1.423 1.427 1.00 93.31 89 ILE A C 1
ATOM 702 O O . ILE A 1 89 ? -3.463 2.163 0.824 1.00 93.31 89 ILE A O 1
ATOM 706 N N . LEU A 1 90 ? -1.370 1.571 1.381 1.00 94.56 90 LEU A N 1
ATOM 707 C CA . LEU A 1 90 ? -0.669 2.392 0.394 1.00 94.56 90 LEU A CA 1
ATOM 708 C C . LEU A 1 90 ? 0.008 1.453 -0.608 1.00 94.56 90 LEU A C 1
ATOM 710 O O . LEU A 1 90 ? 0.937 0.732 -0.251 1.00 94.56 90 LEU A O 1
ATOM 714 N N . LEU A 1 91 ? -0.456 1.453 -1.853 1.00 94.44 91 LEU A N 1
ATOM 715 C CA . LEU A 1 91 ? 0.118 0.688 -2.951 1.00 94.44 91 LEU A CA 1
ATOM 716 C C . LEU A 1 91 ? 0.995 1.610 -3.804 1.00 94.44 91 LEU A C 1
ATOM 718 O O . LEU A 1 91 ? 0.487 2.445 -4.551 1.00 94.44 91 LEU A O 1
ATOM 722 N N . ALA A 1 92 ? 2.311 1.458 -3.705 1.00 93.25 92 ALA A N 1
ATOM 723 C CA . ALA A 1 92 ? 3.270 2.292 -4.421 1.00 93.25 92 ALA A CA 1
ATOM 724 C C . ALA A 1 92 ? 3.904 1.523 -5.584 1.00 93.25 92 ALA A C 1
ATOM 726 O O . ALA A 1 92 ? 4.539 0.488 -5.379 1.00 93.25 92 ALA A O 1
ATOM 727 N N . LEU A 1 93 ? 3.764 2.035 -6.805 1.00 91.38 93 LEU A N 1
ATOM 728 C CA . LEU A 1 93 ? 4.539 1.595 -7.958 1.00 91.38 93 LEU A CA 1
ATOM 729 C C . LEU A 1 93 ? 5.895 2.303 -7.939 1.00 91.38 93 LEU A C 1
ATOM 731 O O . LEU A 1 93 ? 5.972 3.504 -8.180 1.00 91.38 93 LEU A O 1
ATOM 735 N N . ASP A 1 94 ? 6.952 1.548 -7.678 1.00 89.94 94 ASP A N 1
ATOM 736 C CA . ASP A 1 94 ? 8.325 2.038 -7.615 1.00 89.94 94 ASP A CA 1
ATOM 737 C C . ASP A 1 94 ? 8.947 2.060 -9.018 1.00 89.94 94 ASP A C 1
ATOM 739 O O . ASP A 1 94 ? 9.202 1.014 -9.628 1.00 89.94 94 ASP A O 1
ATOM 743 N N . LYS A 1 95 ? 9.170 3.266 -9.542 1.00 87.81 95 LYS A N 1
ATOM 744 C CA . LYS A 1 95 ? 9.876 3.506 -10.807 1.00 87.81 95 LYS A CA 1
ATOM 745 C C . LYS A 1 95 ? 11.325 3.954 -10.607 1.00 87.81 95 LYS A C 1
ATOM 747 O O . LYS A 1 95 ? 11.998 4.202 -11.606 1.00 87.81 95 LYS A O 1
ATOM 752 N N . THR A 1 96 ? 11.796 4.043 -9.364 1.00 86.38 96 THR A N 1
ATOM 753 C CA . THR A 1 96 ? 13.170 4.448 -9.025 1.00 86.38 96 THR A CA 1
ATOM 754 C C . THR A 1 96 ? 14.183 3.350 -9.343 1.00 86.38 96 THR A C 1
ATOM 756 O O . THR A 1 96 ? 15.354 3.623 -9.602 1.00 86.38 96 THR A O 1
ATOM 759 N N . VAL A 1 97 ? 13.715 2.104 -9.393 1.00 79.69 97 VAL A N 1
ATOM 760 C CA . VAL A 1 97 ? 14.509 0.935 -9.760 1.00 79.69 97 VAL A CA 1
ATOM 7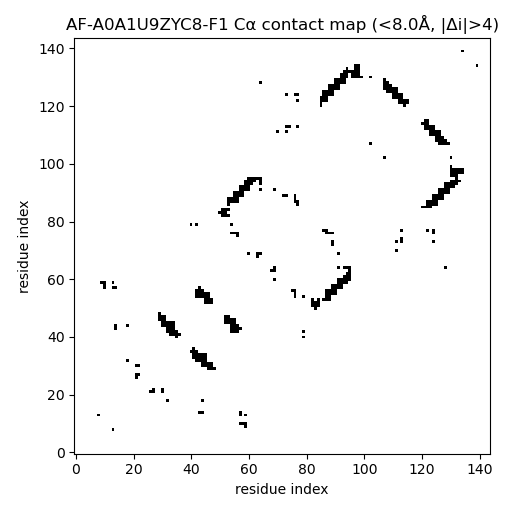61 C C . VAL A 1 97 ? 14.155 0.458 -11.165 1.00 79.69 97 VAL A C 1
ATOM 763 O O . VAL A 1 97 ? 12.990 0.485 -11.573 1.00 79.69 97 VAL A O 1
ATOM 766 N N . ALA A 1 98 ? 15.150 -0.071 -11.893 1.00 65.50 98 ALA A N 1
ATOM 767 C CA . ALA A 1 98 ? 14.870 -0.971 -13.014 1.00 65.50 98 ALA A CA 1
ATOM 768 C C . ALA A 1 98 ? 13.993 -2.133 -12.500 1.00 65.50 98 ALA A C 1
ATOM 770 O O . ALA A 1 98 ? 13.810 -2.274 -11.295 1.00 65.50 98 ALA A O 1
ATOM 771 N N . ALA A 1 99 ? 13.447 -3.009 -13.347 1.00 60.62 99 ALA A N 1
ATOM 772 C CA . ALA A 1 99 ? 12.868 -4.251 -12.818 1.00 60.62 99 ALA A CA 1
ATOM 773 C C . ALA A 1 99 ? 13.973 -5.133 -12.215 1.00 60.62 99 ALA A C 1
ATOM 775 O O . ALA A 1 99 ? 14.422 -6.092 -12.841 1.00 60.62 99 ALA A O 1
ATOM 776 N N . GLU A 1 100 ? 14.438 -4.769 -11.023 1.00 54.97 100 GLU A N 1
ATOM 777 C CA . GLU A 1 100 ? 15.316 -5.540 -10.179 1.00 54.97 100 GLU A CA 1
ATOM 778 C C . GLU A 1 100 ? 14.671 -6.916 -10.064 1.00 54.97 100 GLU A C 1
ATOM 780 O O . GLU A 1 100 ? 13.465 -7.050 -9.821 1.00 54.97 100 GLU A O 1
ATOM 785 N N . GLY A 1 101 ? 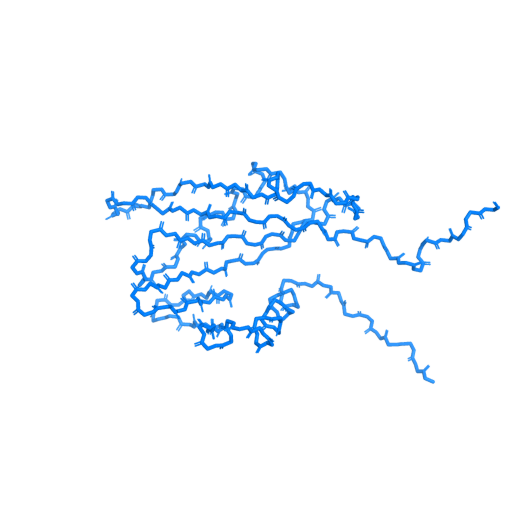15.458 -7.949 -10.371 1.00 55.09 101 GLY A N 1
ATOM 786 C CA . GLY A 1 101 ? 15.007 -9.327 -10.234 1.00 55.09 101 GLY A CA 1
ATOM 787 C C . GLY A 1 101 ? 14.371 -9.515 -8.860 1.00 55.09 101 GLY A C 1
ATOM 788 O O . GLY A 1 101 ? 14.855 -8.937 -7.896 1.00 55.09 101 GLY A O 1
ATOM 789 N N . ALA A 1 102 ? 13.269 -10.269 -8.823 1.00 52.69 102 ALA A N 1
ATOM 790 C CA . ALA A 1 102 ? 12.363 -10.450 -7.687 1.00 52.69 102 ALA A CA 1
ATOM 791 C C . ALA A 1 102 ? 12.916 -9.950 -6.337 1.00 52.69 102 ALA A C 1
ATOM 793 O O . ALA A 1 102 ? 13.558 -10.711 -5.610 1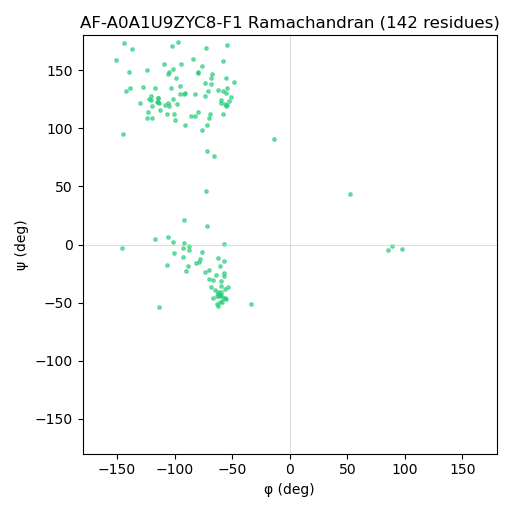.00 52.69 102 ALA A O 1
ATOM 794 N N . ILE A 1 103 ? 12.643 -8.680 -6.001 1.00 62.06 103 ILE A N 1
ATOM 795 C CA . ILE A 1 103 ? 12.785 -8.210 -4.622 1.00 62.06 103 ILE A CA 1
ATOM 796 C C . ILE A 1 103 ? 11.945 -9.159 -3.768 1.00 62.06 103 ILE A C 1
ATOM 798 O O . ILE A 1 103 ? 10.825 -9.520 -4.147 1.00 62.06 103 ILE A O 1
ATOM 802 N N . ASN A 1 104 ? 12.499 -9.613 -2.645 1.00 73.56 104 ASN A N 1
ATOM 803 C CA . ASN A 1 104 ? 11.742 -10.417 -1.702 1.00 73.56 104 ASN A CA 1
ATOM 804 C C . ASN A 1 104 ? 10.446 -9.668 -1.360 1.00 73.56 104 ASN A C 1
ATOM 806 O O . ASN A 1 104 ? 10.476 -8.514 -0.933 1.00 73.56 104 ASN A O 1
ATOM 810 N N . LEU A 1 105 ? 9.306 -10.327 -1.575 1.00 74.94 105 LEU A N 1
ATOM 811 C CA . LEU A 1 105 ? 7.987 -9.733 -1.368 1.00 74.94 105 LEU A CA 1
ATOM 812 C C . LEU A 1 105 ? 7.849 -9.143 0.041 1.00 74.94 105 LEU A C 1
ATOM 814 O O . LEU A 1 105 ? 7.239 -8.091 0.204 1.00 74.94 105 LEU A O 1
ATOM 818 N N . PHE A 1 106 ? 8.443 -9.792 1.045 1.00 83.00 106 PHE A N 1
ATOM 819 C CA . PHE A 1 106 ? 8.386 -9.329 2.429 1.00 83.00 106 PHE A CA 1
ATOM 820 C C . PHE A 1 106 ? 9.201 -8.056 2.671 1.00 83.00 106 PHE A C 1
ATOM 822 O O . PHE A 1 106 ? 8.785 -7.237 3.479 1.00 83.00 106 PHE A O 1
ATOM 829 N N . ASP A 1 107 ? 10.281 -7.832 1.920 1.00 85.62 107 ASP A N 1
ATOM 830 C CA . ASP A 1 107 ? 11.077 -6.596 2.000 1.00 85.62 107 ASP A CA 1
ATOM 831 C C . ASP A 1 107 ? 10.373 -5.418 1.302 1.00 85.62 107 ASP A C 1
ATOM 833 O O . ASP A 1 107 ? 10.834 -4.281 1.347 1.00 85.62 107 ASP A O 1
ATOM 837 N N . SER A 1 108 ? 9.254 -5.685 0.623 1.00 90.62 108 SER A N 1
ATOM 838 C CA . SER A 1 108 ? 8.434 -4.679 -0.051 1.00 90.62 108 SER A CA 1
ATOM 839 C C . SER A 1 108 ? 7.127 -4.383 0.685 1.00 90.62 108 SER A C 1
ATOM 841 O O . SER A 1 108 ? 6.286 -3.657 0.156 1.00 90.62 108 SER A O 1
ATOM 843 N N . ILE A 1 109 ? 6.936 -4.953 1.881 1.00 94.56 109 ILE A N 1
ATOM 844 C CA . ILE A 1 109 ? 5.730 -4.762 2.685 1.00 94.56 109 ILE A CA 1
ATOM 845 C C . ILE A 1 109 ? 6.114 -4.384 4.112 1.00 94.56 109 ILE A C 1
ATOM 847 O O . ILE A 1 109 ? 6.769 -5.150 4.811 1.00 94.56 109 ILE A O 1
ATOM 851 N N . TRP A 1 110 ? 5.639 -3.233 4.577 1.00 96.38 110 TRP A N 1
ATOM 852 C CA . TRP A 1 110 ? 5.815 -2.799 5.964 1.00 96.38 110 TRP A CA 1
ATOM 853 C C . TRP A 1 110 ? 4.585 -2.048 6.466 1.00 96.38 110 TRP A C 1
ATOM 855 O O . TRP A 1 110 ? 3.627 -1.820 5.727 1.00 96.38 110 TRP A O 1
ATOM 865 N N . ILE A 1 111 ? 4.570 -1.724 7.760 1.00 96.38 111 ILE A N 1
ATOM 866 C CA . ILE A 1 111 ? 3.430 -1.081 8.417 1.00 96.38 111 ILE A CA 1
ATOM 867 C C . ILE A 1 111 ? 3.881 0.229 9.045 1.00 96.38 111 ILE A C 1
ATOM 869 O O . ILE A 1 111 ? 4.764 0.243 9.900 1.00 96.38 111 ILE A O 1
ATOM 873 N N . GLU A 1 112 ? 3.197 1.308 8.687 1.00 95.94 112 GLU A N 1
ATOM 874 C CA . GLU A 1 112 ? 3.296 2.602 9.354 1.00 95.94 112 GLU A CA 1
ATOM 875 C C . GLU A 1 112 ? 2.100 2.820 10.282 1.00 95.94 112 GLU A C 1
ATOM 877 O O . GLU A 1 112 ? 1.007 2.285 10.078 1.00 95.94 112 GLU A O 1
ATOM 882 N N . THR A 1 113 ? 2.306 3.598 11.344 1.00 93.19 113 THR A N 1
ATOM 883 C CA . THR A 1 113 ? 1.251 3.907 12.317 1.00 93.19 113 THR A CA 1
ATOM 884 C C . THR A 1 113 ? 0.939 5.393 12.296 1.00 93.19 113 THR A C 1
ATOM 886 O O . THR A 1 113 ? 1.808 6.219 12.558 1.00 93.19 113 THR A O 1
ATOM 889 N N . VAL A 1 114 ? -0.325 5.732 12.043 1.00 89.31 114 VAL A N 1
ATOM 890 C CA . VAL A 1 114 ? -0.805 7.113 11.977 1.00 89.31 114 VAL A CA 1
ATOM 891 C C . VAL A 1 114 ? -1.749 7.380 13.133 1.00 89.31 114 VAL A C 1
ATOM 893 O O . VAL A 1 114 ? -2.839 6.813 13.214 1.00 89.31 114 VAL A O 1
ATOM 896 N N . GLN A 1 115 ? -1.342 8.282 14.021 1.00 88.62 115 GLN A N 1
ATOM 897 C CA . GLN A 1 115 ? -2.220 8.816 15.052 1.00 88.62 115 GLN A CA 1
ATOM 898 C C . GLN A 1 115 ? -2.902 10.076 14.522 1.00 88.62 115 GLN A C 1
ATOM 900 O O . GLN A 1 115 ? -2.292 11.144 14.467 1.00 88.62 115 GLN A O 1
ATOM 905 N N . ARG A 1 116 ? -4.173 9.959 14.131 1.00 82.12 116 ARG A N 1
ATOM 906 C CA . ARG A 1 116 ? -4.952 11.114 13.679 1.00 82.12 116 ARG A CA 1
ATOM 907 C C . ARG A 1 116 ? -5.471 11.930 14.871 1.00 82.12 116 ARG A C 1
ATOM 909 O O . ARG A 1 116 ? -5.745 11.357 15.934 1.00 82.12 116 ARG A O 1
ATOM 916 N N . PRO A 1 117 ? -5.620 13.259 14.723 1.00 81.81 117 PRO A N 1
ATOM 917 C CA . PRO A 1 117 ? -6.254 14.089 15.741 1.00 81.81 117 PRO A CA 1
ATOM 918 C C . PRO A 1 117 ? -7.681 13.613 16.043 1.00 81.81 117 PRO A C 1
ATOM 920 O O . PRO A 1 117 ? -8.472 13.399 15.131 1.00 81.81 117 PRO A O 1
ATOM 923 N N . GLY A 1 118 ? -8.018 13.469 17.326 1.00 80.88 118 GLY A N 1
ATOM 924 C CA . GLY A 1 118 ? -9.371 13.107 17.771 1.00 80.88 118 GLY A CA 1
ATOM 925 C C . GLY A 1 118 ? -9.685 11.607 17.802 1.00 80.88 118 GLY A C 1
ATOM 926 O O . GLY A 1 118 ? -10.742 11.232 18.303 1.00 80.88 118 GLY A O 1
ATOM 927 N N . GLU A 1 119 ? -8.781 10.741 17.342 1.00 81.62 119 GLU A N 1
ATOM 928 C CA . GLU A 1 119 ? -8.966 9.287 17.398 1.00 81.62 119 GLU A CA 1
ATOM 929 C C . GLU A 1 119 ? -8.230 8.649 18.577 1.00 81.62 119 GLU A C 1
ATOM 931 O O . GLU A 1 119 ? -7.117 9.035 18.921 1.00 81.62 119 GLU A O 1
ATOM 936 N N . THR A 1 120 ? -8.830 7.627 19.188 1.00 82.06 120 THR A N 1
ATOM 937 C CA . THR A 1 120 ? -8.212 6.877 20.298 1.00 82.06 120 THR A CA 1
ATOM 938 C C . THR A 1 120 ? -7.388 5.683 19.829 1.00 82.06 120 THR A C 1
ATOM 940 O O . THR A 1 120 ? -6.509 5.221 20.551 1.00 82.06 120 THR A O 1
ATOM 943 N N . THR A 1 121 ? -7.670 5.172 18.629 1.00 84.88 121 THR A N 1
ATOM 944 C CA . THR A 1 121 ? -6.966 4.033 18.035 1.00 84.88 121 THR A CA 1
ATOM 945 C C . THR A 1 121 ? -6.191 4.521 16.817 1.00 84.88 121 THR A C 1
ATOM 947 O O . THR A 1 121 ? -6.818 5.051 15.903 1.00 84.88 121 THR A O 1
ATOM 950 N N . PRO A 1 122 ? -4.859 4.345 16.766 1.00 88.38 122 PRO A N 1
ATOM 951 C CA . PRO A 1 122 ? -4.099 4.747 15.596 1.00 88.38 122 PRO A CA 1
ATOM 952 C C . PRO A 1 122 ? -4.433 3.863 14.390 1.00 88.38 122 PRO A C 1
ATOM 954 O O . PRO A 1 122 ? -4.562 2.642 14.525 1.00 88.38 122 PRO A O 1
ATOM 957 N N . CYS A 1 123 ? -4.472 4.460 13.204 1.00 88.56 123 CYS A N 1
ATOM 958 C CA . CYS A 1 123 ? -4.593 3.736 11.946 1.00 88.56 123 CYS A CA 1
ATOM 959 C C . CYS A 1 123 ? -3.274 3.045 11.592 1.00 88.56 123 CYS A C 1
ATOM 961 O O . CYS A 1 123 ? -2.194 3.610 11.775 1.00 88.56 123 CYS A O 1
ATOM 963 N N . ARG A 1 124 ? -3.352 1.812 11.097 1.00 92.94 124 ARG A N 1
ATOM 964 C CA . ARG A 1 124 ? -2.219 1.082 10.523 1.00 92.94 124 ARG A CA 1
ATOM 965 C C . ARG A 1 124 ? -2.251 1.208 9.008 1.00 92.94 124 ARG A C 1
ATOM 967 O O . ARG A 1 124 ? -3.209 0.785 8.379 1.00 92.94 124 ARG A O 1
ATOM 974 N N . VAL A 1 125 ? -1.207 1.754 8.411 1.00 94.00 125 VAL A N 1
ATOM 975 C CA . VAL A 1 125 ? -1.085 1.812 6.954 1.00 94.00 125 VAL A CA 1
ATOM 976 C C . VAL A 1 125 ? -0.154 0.695 6.523 1.00 94.00 125 VAL A C 1
ATOM 978 O O . VAL A 1 125 ? 1.030 0.712 6.850 1.00 94.00 125 VAL A O 1
ATOM 981 N N . ILE A 1 126 ? -0.705 -0.298 5.831 1.00 95.81 126 ILE A N 1
ATOM 982 C CA . ILE A 1 126 ? 0.069 -1.365 5.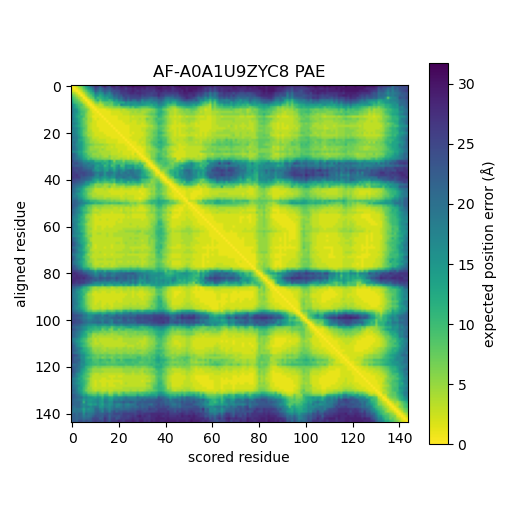202 1.00 95.81 126 ILE A CA 1
ATOM 983 C C . ILE A 1 126 ? 0.614 -0.798 3.898 1.00 95.81 126 ILE A C 1
ATOM 985 O O . ILE A 1 126 ? -0.146 -0.485 2.985 1.00 95.81 126 ILE A O 1
ATOM 989 N N . ILE A 1 127 ? 1.925 -0.651 3.812 1.00 96.69 127 ILE A N 1
ATOM 990 C CA . ILE A 1 127 ? 2.591 -0.148 2.619 1.00 96.69 127 ILE A CA 1
ATOM 991 C C . ILE A 1 127 ? 3.030 -1.350 1.797 1.00 96.69 127 ILE A C 1
ATOM 993 O O . ILE A 1 127 ? 3.639 -2.274 2.328 1.00 96.69 127 ILE A O 1
ATOM 997 N N . VAL A 1 128 ? 2.690 -1.343 0.513 1.00 95.31 128 VAL A N 1
ATOM 998 C CA . VAL A 1 128 ? 3.067 -2.363 -0.463 1.00 95.31 128 VAL A CA 1
ATOM 999 C C . VAL A 1 128 ? 3.784 -1.662 -1.605 1.00 95.31 128 VAL A C 1
ATOM 1001 O O . VAL A 1 128 ? 3.165 -0.948 -2.394 1.00 95.31 128 VAL A O 1
ATOM 1004 N N . ARG A 1 129 ? 5.093 -1.875 -1.702 1.00 93.12 129 ARG A N 1
ATOM 1005 C CA . ARG A 1 129 ? 5.926 -1.374 -2.793 1.00 93.12 129 ARG A CA 1
ATOM 1006 C C . ARG A 1 129 ? 5.997 -2.410 -3.912 1.00 93.12 129 ARG A C 1
ATOM 1008 O O . ARG A 1 129 ? 6.289 -3.577 -3.676 1.00 93.12 129 ARG A O 1
ATOM 1015 N N . VAL A 1 130 ? 5.755 -1.990 -5.146 1.00 89.19 130 VAL A N 1
ATOM 1016 C CA . VAL A 1 130 ? 5.807 -2.850 -6.331 1.00 89.19 130 VAL A CA 1
ATOM 1017 C C . VAL A 1 130 ? 6.863 -2.304 -7.290 1.00 89.19 130 VAL A C 1
ATOM 1019 O O . VAL A 1 130 ? 6.620 -1.269 -7.909 1.00 89.19 130 VAL A O 1
ATOM 1022 N N . PRO A 1 131 ? 8.013 -2.982 -7.456 1.00 86.50 131 PRO A N 1
ATOM 1023 C CA . PRO A 1 131 ? 9.017 -2.603 -8.448 1.00 86.50 131 PRO A CA 1
ATOM 1024 C C . PRO A 1 131 ? 8.432 -2.645 -9.860 1.00 86.50 131 PRO A C 1
ATOM 1026 O O . PRO A 1 131 ? 7.889 -3.663 -10.299 1.00 86.50 131 PRO A O 1
ATOM 1029 N N . GLY A 1 132 ? 8.533 -1.531 -10.577 1.00 80.88 132 GLY A N 1
ATOM 1030 C CA . GLY A 1 132 ? 7.817 -1.317 -11.830 1.00 80.88 132 GLY A CA 1
ATOM 1031 C C . GLY A 1 132 ? 8.560 -0.500 -12.879 1.00 80.88 132 GLY A C 1
ATOM 1032 O O . GLY A 1 132 ? 8.049 -0.382 -13.995 1.00 80.88 132 GLY A O 1
ATOM 1033 N N . GLY A 1 133 ? 9.757 0.017 -12.588 1.00 71.56 133 GLY A N 1
ATOM 1034 C CA . GLY A 1 133 ? 10.572 0.785 -13.534 1.00 71.56 133 GLY A CA 1
ATOM 1035 C C . GLY A 1 133 ? 11.217 -0.062 -14.635 1.00 71.56 133 GLY A C 1
ATOM 1036 O O . GLY A 1 133 ? 12.394 0.089 -14.937 1.00 71.56 133 GLY A O 1
ATOM 1037 N N . ARG A 1 134 ? 10.469 -0.978 -15.272 1.00 65.00 134 ARG A N 1
ATOM 1038 C CA . ARG A 1 134 ? 10.960 -1.717 -16.444 1.00 65.00 134 ARG A CA 1
ATOM 1039 C C . ARG A 1 134 ? 11.427 -0.739 -17.515 1.00 65.00 134 ARG A C 1
ATOM 1041 O O . ARG A 1 134 ? 10.620 0.011 -18.069 1.00 65.00 134 ARG A O 1
ATOM 1048 N N . ASP A 1 135 ? 12.702 -0.852 -17.870 1.00 55.03 135 ASP A N 1
ATOM 1049 C CA . ASP A 1 135 ? 13.226 -0.241 -19.077 1.00 55.03 135 ASP A CA 1
ATOM 1050 C C . ASP A 1 135 ? 12.418 -0.701 -20.287 1.00 55.03 135 ASP A C 1
ATOM 1052 O O . ASP A 1 135 ? 11.964 -1.846 -20.390 1.00 55.03 135 ASP A O 1
ATOM 1056 N N . ASN A 1 136 ? 12.228 0.218 -21.228 1.00 55.94 136 ASN A N 1
ATOM 1057 C CA . ASN A 1 136 ? 11.525 -0.070 -22.465 1.00 55.94 136 ASN A CA 1
ATOM 1058 C C . ASN A 1 136 ? 12.223 -1.247 -23.174 1.00 55.94 136 ASN A C 1
ATOM 1060 O O . ASN A 1 136 ? 13.387 -1.105 -23.551 1.00 55.94 136 ASN A O 1
ATOM 1064 N N . PRO A 1 137 ? 11.539 -2.375 -23.441 1.00 54.72 137 PRO A N 1
ATOM 1065 C CA . PRO A 1 137 ? 12.161 -3.516 -24.107 1.00 54.72 137 PRO A CA 1
ATOM 1066 C C . PRO A 1 137 ? 12.690 -3.180 -25.510 1.00 54.72 137 PRO A C 1
ATOM 1068 O O . PRO A 1 137 ? 13.576 -3.861 -26.005 1.00 54.72 137 PRO A O 1
ATOM 1071 N N . ASN A 1 138 ? 12.226 -2.089 -26.130 1.00 51.97 138 ASN A N 1
ATOM 1072 C CA . ASN A 1 138 ? 12.777 -1.596 -27.396 1.00 51.97 138 ASN A CA 1
ATOM 1073 C C . ASN A 1 138 ? 14.093 -0.802 -27.238 1.00 51.97 138 ASN A C 1
ATOM 1075 O O . ASN A 1 138 ? 14.759 -0.536 -28.237 1.00 51.97 138 ASN A O 1
ATOM 1079 N N . LEU A 1 139 ? 14.442 -0.370 -26.021 1.00 54.41 139 LEU A N 1
ATOM 1080 C CA . LEU A 1 139 ? 15.739 0.237 -25.691 1.00 54.41 139 LEU A CA 1
ATOM 1081 C C . LEU A 1 139 ? 16.778 -0.821 -25.298 1.00 54.41 139 LEU A C 1
ATOM 1083 O O . LEU A 1 139 ? 17.974 -0.549 -25.393 1.00 54.41 139 LEU A O 1
ATOM 1087 N N . LEU A 1 140 ? 16.334 -2.033 -24.943 1.00 53.34 140 LEU A N 1
ATOM 1088 C CA . LEU A 1 140 ? 17.187 -3.208 -24.793 1.00 53.34 140 LEU A CA 1
ATOM 1089 C C . LEU A 1 140 ? 17.637 -3.667 -26.189 1.00 53.34 140 LEU A C 1
ATOM 1091 O O . LEU A 1 140 ? 17.056 -4.560 -26.803 1.00 53.34 140 LEU A O 1
ATOM 1095 N N . ARG A 1 141 ? 18.658 -3.008 -26.744 1.00 51.44 141 ARG A N 1
ATOM 1096 C CA . ARG A 1 141 ? 19.352 -3.531 -27.927 1.00 51.44 141 ARG A CA 1
ATOM 1097 C C . ARG A 1 141 ? 20.111 -4.795 -27.508 1.00 51.44 141 ARG A C 1
ATOM 1099 O O . ARG A 1 141 ? 20.740 -4.768 -26.449 1.00 51.44 141 ARG A O 1
ATOM 1106 N N . PRO A 1 142 ? 20.104 -5.876 -28.309 1.00 49.88 142 PRO A N 1
ATOM 1107 C CA . PRO A 1 142 ? 21.061 -6.956 -28.107 1.00 49.88 142 PRO A CA 1
ATOM 1108 C C . PRO A 1 142 ? 22.467 -6.347 -28.136 1.00 49.88 142 PRO A C 1
ATOM 1110 O O . PRO A 1 142 ? 22.768 -5.549 -29.030 1.00 49.88 142 PRO A O 1
ATOM 1113 N N . GLY A 1 143 ? 23.290 -6.661 -27.134 1.00 51.56 143 GLY A N 1
ATOM 1114 C CA . GLY A 1 143 ? 24.711 -6.312 -27.162 1.00 51.56 143 GLY A CA 1
ATOM 1115 C C . GLY A 1 143 ? 25.401 -6.918 -28.395 1.00 51.56 143 GLY A C 1
ATOM 1116 O O . GLY A 1 143 ? 24.853 -7.859 -28.975 1.00 51.56 143 GLY A O 1
ATOM 1117 N N . PRO A 1 144 ? 26.545 -6.352 -28.824 1.00 49.62 144 PRO A N 1
ATOM 1118 C CA . PRO A 1 144 ? 27.276 -6.817 -30.003 1.00 49.62 144 PRO A CA 1
ATOM 1119 C C . PRO A 1 144 ? 27.731 -8.276 -29.893 1.00 49.62 144 PRO A C 1
ATOM 1121 O O . PRO A 1 144 ? 27.956 -8.749 -28.755 1.00 49.62 144 PRO A O 1
#

Organism: NCBI:txid1909395